Protein AF-A0A1G9CDC1-F1 (afdb_monomer_lite)

Structure (mmCIF, N/CA/C/O backbone):
data_AF-A0A1G9CDC1-F1
#
_entry.id   AF-A0A1G9CDC1-F1
#
loop_
_atom_site.group_PDB
_atom_site.id
_atom_site.type_symbol
_atom_site.label_atom_id
_atom_site.label_alt_id
_atom_site.label_comp_id
_atom_site.label_asym_id
_atom_site.label_entity_id
_atom_site.label_seq_id
_atom_site.pdbx_PDB_ins_code
_atom_site.Cartn_x
_atom_site.Cartn_y
_atom_site.Cartn_z
_atom_site.occupancy
_atom_site.B_iso_or_equiv
_atom_site.auth_seq_id
_atom_site.auth_comp_id
_atom_site.auth_asym_id
_atom_site.auth_atom_id
_atom_site.pdbx_PDB_model_num
ATOM 1 N N . MET A 1 1 ? 13.479 9.819 -19.696 1.00 45.34 1 MET A N 1
ATOM 2 C CA . MET A 1 1 ? 14.390 10.181 -18.586 1.00 45.34 1 MET A CA 1
ATOM 3 C C . MET A 1 1 ? 13.598 10.168 -17.277 1.00 45.34 1 MET A C 1
ATOM 5 O O . MET A 1 1 ? 12.832 11.090 -17.029 1.00 45.34 1 MET A O 1
ATOM 9 N N . ILE A 1 2 ? 13.660 9.079 -16.501 1.00 56.50 2 ILE A N 1
ATOM 10 C CA . ILE A 1 2 ? 12.974 8.990 -15.199 1.00 56.50 2 ILE A CA 1
ATOM 11 C C . ILE A 1 2 ? 13.947 9.499 -14.128 1.00 56.50 2 ILE A C 1
ATOM 13 O O . ILE A 1 2 ? 14.590 8.702 -13.453 1.00 56.50 2 ILE A O 1
ATOM 17 N N . GLU A 1 3 ? 14.119 10.818 -14.035 1.00 58.28 3 GLU A N 1
ATOM 18 C CA . GLU A 1 3 ? 15.135 11.425 -13.154 1.00 58.28 3 GLU A CA 1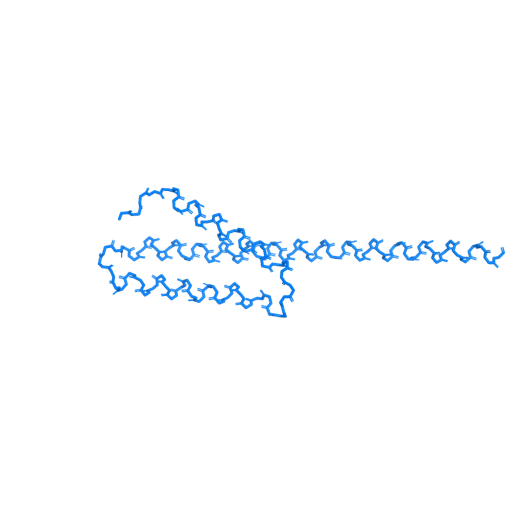
ATOM 19 C C . GLU A 1 3 ? 14.568 12.199 -11.963 1.00 58.28 3 GLU A C 1
ATOM 21 O O . GLU A 1 3 ? 15.285 12.433 -10.991 1.00 58.28 3 GLU A O 1
ATOM 26 N N . ASP A 1 4 ? 13.275 12.522 -11.953 1.00 73.38 4 ASP A N 1
ATOM 27 C CA . ASP A 1 4 ? 12.710 13.235 -10.814 1.00 73.38 4 ASP A CA 1
ATOM 28 C C . ASP A 1 4 ? 12.365 12.271 -9.681 1.00 73.38 4 ASP A C 1
ATOM 30 O O . ASP A 1 4 ? 11.339 11.590 -9.686 1.00 73.38 4 ASP A O 1
ATOM 34 N N . VAL A 1 5 ? 13.211 12.267 -8.650 1.00 74.69 5 VAL A N 1
ATOM 35 C CA . VAL A 1 5 ? 12.985 11.601 -7.353 1.00 74.69 5 VAL A CA 1
ATOM 36 C C . VAL A 1 5 ? 11.574 11.896 -6.817 1.00 74.69 5 VAL A C 1
ATOM 38 O O . VAL A 1 5 ? 10.919 11.030 -6.233 1.00 74.69 5 VAL A O 1
ATOM 41 N N . TRP A 1 6 ? 11.061 13.096 -7.096 1.00 80.56 6 TRP A N 1
ATOM 42 C CA . TRP A 1 6 ? 9.701 13.522 -6.778 1.00 80.56 6 TRP A CA 1
ATOM 43 C C . TRP A 1 6 ? 8.605 12.649 -7.395 1.00 80.56 6 TRP A C 1
ATOM 45 O O . TRP A 1 6 ? 7.596 12.408 -6.733 1.00 80.56 6 TRP A O 1
ATOM 55 N N . PHE A 1 7 ? 8.794 12.124 -8.608 1.00 79.50 7 PHE A N 1
ATOM 56 C CA . PHE A 1 7 ? 7.842 11.214 -9.249 1.00 79.50 7 PHE A CA 1
ATOM 57 C C . PHE A 1 7 ? 7.675 9.924 -8.435 1.00 79.50 7 PHE A C 1
ATOM 59 O O . PHE A 1 7 ? 6.553 9.523 -8.117 1.00 79.50 7 PHE A O 1
ATOM 66 N N . TYR A 1 8 ? 8.790 9.317 -8.022 1.00 75.50 8 TYR A N 1
ATOM 67 C CA . TYR A 1 8 ? 8.790 8.100 -7.209 1.00 75.50 8 TYR A CA 1
ATOM 68 C C . TYR A 1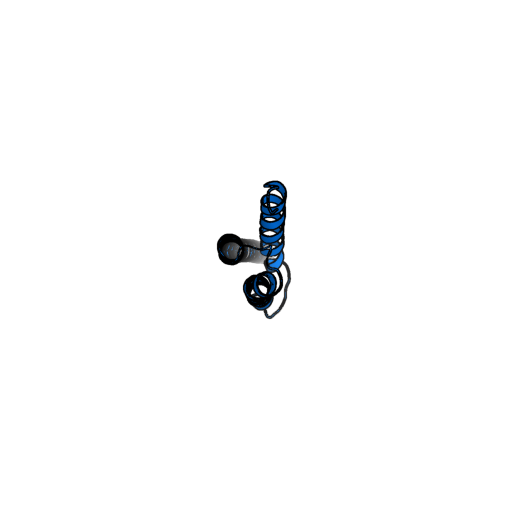 8 ? 8.239 8.343 -5.804 1.00 75.50 8 TYR A C 1
ATOM 70 O O . TYR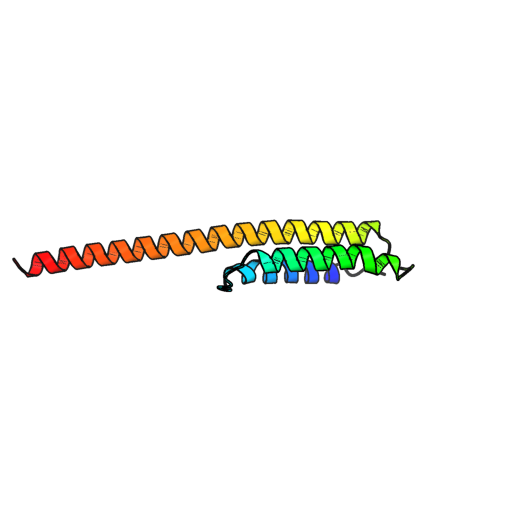 A 1 8 ? 7.471 7.528 -5.292 1.00 75.50 8 TYR A O 1
ATOM 78 N N . ILE A 1 9 ? 8.588 9.471 -5.179 1.00 82.25 9 ILE A N 1
ATOM 79 C CA . ILE A 1 9 ? 8.054 9.844 -3.865 1.00 82.25 9 ILE A CA 1
ATOM 80 C C . ILE A 1 9 ? 6.534 10.001 -3.942 1.00 82.25 9 ILE A C 1
ATOM 82 O O . ILE A 1 9 ? 5.816 9.394 -3.145 1.00 82.25 9 ILE A O 1
ATOM 86 N N . ASN A 1 10 ? 6.036 10.768 -4.915 1.00 83.25 10 ASN A N 1
ATOM 87 C CA . ASN A 1 10 ? 4.613 11.063 -5.031 1.00 83.25 10 ASN A CA 1
ATOM 88 C C . ASN A 1 10 ? 3.792 9.804 -5.354 1.00 83.25 10 ASN A C 1
ATOM 90 O O . ASN A 1 10 ? 2.741 9.579 -4.756 1.00 83.25 10 ASN A O 1
ATOM 94 N N . ASN A 1 11 ? 4.299 8.937 -6.234 1.00 79.31 11 ASN A N 1
ATOM 95 C CA . ASN A 1 11 ? 3.645 7.674 -6.581 1.00 79.31 11 ASN A CA 1
ATOM 96 C C . ASN A 1 11 ? 3.617 6.705 -5.383 1.00 79.31 11 ASN A C 1
ATOM 98 O O . ASN A 1 11 ? 2.569 6.157 -5.039 1.00 79.31 11 ASN A O 1
ATOM 102 N N . THR A 1 12 ? 4.727 6.591 -4.648 1.00 78.81 12 THR A N 1
ATOM 103 C CA . THR A 1 12 ? 4.786 5.776 -3.422 1.00 78.81 12 THR A CA 1
ATOM 104 C C . THR A 1 12 ? 3.809 6.284 -2.357 1.00 78.81 12 THR A C 1
ATOM 106 O O . THR A 1 12 ? 3.067 5.494 -1.771 1.00 78.81 12 THR A O 1
ATOM 109 N N . LEU A 1 13 ? 3.749 7.602 -2.135 1.00 84.31 13 LEU A N 1
ATOM 110 C CA . LEU A 1 13 ? 2.776 8.236 -1.237 1.00 84.31 13 LEU A CA 1
ATOM 111 C C . LEU A 1 13 ? 1.336 7.923 -1.651 1.00 84.31 13 LEU A C 1
ATOM 113 O O . LEU A 1 13 ? 0.526 7.533 -0.810 1.00 84.31 13 LEU A O 1
ATOM 117 N N . MET A 1 14 ? 1.024 8.036 -2.942 1.00 81.44 14 MET A N 1
ATOM 118 C CA . MET A 1 14 ? -0.304 7.738 -3.473 1.00 81.44 14 MET A CA 1
ATOM 119 C C . MET A 1 14 ? -0.705 6.279 -3.211 1.00 81.44 14 MET A C 1
ATOM 121 O O . MET A 1 14 ? -1.809 6.027 -2.724 1.00 81.44 14 MET A O 1
ATOM 125 N N . VAL A 1 15 ? 0.203 5.324 -3.449 1.00 79.19 15 VAL A N 1
ATOM 126 C CA . VAL A 1 15 ? -0.020 3.894 -3.175 1.00 79.19 15 VAL A CA 1
ATOM 127 C C . VAL A 1 15 ? -0.269 3.642 -1.688 1.00 79.19 15 VAL A C 1
ATOM 129 O O . VAL A 1 15 ? -1.175 2.878 -1.347 1.00 79.19 15 VAL A O 1
ATOM 132 N N . ILE A 1 16 ? 0.471 4.301 -0.791 1.00 77.81 16 ILE A N 1
ATOM 133 C CA . ILE A 1 16 ? 0.277 4.178 0.662 1.00 77.81 16 ILE A CA 1
ATOM 134 C C . ILE A 1 16 ? -1.106 4.699 1.070 1.00 77.81 16 ILE A C 1
ATOM 136 O O . ILE A 1 16 ? -1.838 4.001 1.775 1.00 77.81 16 ILE A O 1
ATOM 140 N N . ILE A 1 17 ? -1.484 5.898 0.614 1.00 82.38 17 ILE A N 1
ATOM 141 C CA . ILE A 1 17 ? -2.770 6.524 0.954 1.00 82.38 17 ILE A CA 1
ATOM 142 C C . ILE A 1 17 ? -3.931 5.659 0.453 1.00 82.38 17 ILE A C 1
ATOM 144 O O . ILE A 1 17 ? -4.843 5.349 1.222 1.00 82.38 17 ILE A O 1
ATOM 148 N N . LEU A 1 18 ? -3.879 5.211 -0.805 1.00 78.12 18 LEU A N 1
ATOM 149 C CA . LEU A 1 18 ? -4.890 4.323 -1.382 1.00 78.12 18 LEU A CA 1
ATOM 150 C C . LEU A 1 18 ? -4.983 3.008 -0.600 1.00 78.12 18 LEU A C 1
ATOM 152 O O . LEU A 1 18 ? -6.077 2.618 -0.191 1.00 78.12 18 LEU A O 1
ATOM 156 N N . SER A 1 19 ? -3.845 2.373 -0.305 1.00 71.38 19 SER A N 1
ATOM 157 C CA . SER A 1 19 ? -3.785 1.117 0.460 1.00 71.38 19 SER A CA 1
ATOM 158 C C . SER A 1 19 ? -4.356 1.262 1.874 1.00 71.38 19 SER A C 1
ATOM 160 O O . SER A 1 19 ? -5.010 0.352 2.387 1.00 71.38 19 SER A O 1
ATOM 162 N N . PHE A 1 20 ? -4.172 2.425 2.502 1.00 76.44 20 PHE A N 1
ATOM 163 C CA . PHE A 1 20 ? -4.724 2.725 3.821 1.00 76.44 20 PHE A CA 1
ATOM 164 C C . PHE A 1 20 ? -6.226 3.044 3.805 1.00 76.44 20 PHE A C 1
ATOM 166 O O . PHE A 1 20 ? -6.910 2.805 4.802 1.00 76.44 20 PHE A O 1
ATOM 173 N N . LEU A 1 21 ? -6.763 3.562 2.695 1.00 76.12 21 LEU A N 1
ATOM 174 C CA . LEU A 1 21 ? -8.193 3.861 2.546 1.00 76.12 21 LEU A CA 1
ATOM 175 C C . LEU A 1 21 ? -9.030 2.622 2.230 1.00 76.12 21 LEU A C 1
ATOM 177 O O . LEU A 1 21 ? -10.175 2.537 2.680 1.00 76.12 21 LEU A O 1
ATOM 181 N N . ILE A 1 22 ? -8.453 1.653 1.513 1.00 69.81 22 ILE A N 1
ATOM 182 C CA . ILE A 1 22 ? -9.061 0.357 1.189 1.00 69.81 22 ILE A CA 1
ATOM 183 C C . ILE A 1 22 ? -9.850 -0.200 2.411 1.00 69.81 22 ILE A C 1
ATOM 185 O O . ILE A 1 22 ? -11.052 -0.408 2.244 1.00 69.81 22 ILE A O 1
ATOM 189 N N . PRO A 1 23 ? -9.300 -0.359 3.641 1.00 64.69 23 PRO A N 1
ATOM 190 C CA . PRO A 1 23 ? -9.989 -0.872 4.854 1.00 64.69 23 PRO A CA 1
ATOM 191 C C . PRO A 1 23 ? -11.288 -0.230 5.277 1.00 64.69 23 PRO A C 1
ATOM 193 O O . PRO A 1 23 ? -12.083 -0.848 5.997 1.00 64.69 23 PRO A O 1
ATOM 196 N N . PHE A 1 24 ? -11.473 1.024 4.901 1.00 67.25 24 PHE A N 1
ATOM 197 C CA . PHE A 1 24 ? -12.630 1.796 5.302 1.00 67.25 24 PHE A CA 1
ATOM 198 C C . PHE A 1 24 ? -13.819 1.538 4.379 1.00 67.25 24 PHE A C 1
ATOM 200 O O . PHE A 1 24 ? -14.965 1.626 4.829 1.00 67.25 24 PHE A O 1
ATOM 207 N N . PHE A 1 25 ? -13.574 1.123 3.134 1.00 66.38 25 PHE A N 1
ATOM 208 C CA . PHE A 1 25 ? -14.629 0.724 2.216 1.00 66.38 25 PHE A CA 1
ATOM 209 C C . PHE A 1 25 ? -15.207 -0.631 2.639 1.00 66.38 25 PHE A C 1
ATOM 211 O O . PHE A 1 25 ? -14.542 -1.664 2.603 1.00 66.38 25 PHE A O 1
ATOM 218 N N . LYS A 1 26 ? -16.486 -0.642 3.042 1.00 58.47 26 LYS A N 1
ATOM 219 C CA . LYS A 1 26 ? -17.247 -1.857 3.391 1.00 58.47 26 LYS A CA 1
ATOM 220 C C . LYS A 1 26 ? -17.622 -2.675 2.144 1.00 58.47 26 LYS A C 1
ATOM 222 O O . LYS A 1 26 ? -18.784 -3.005 1.937 1.00 58.47 26 LYS A O 1
ATOM 227 N N . ILE A 1 27 ? -16.649 -2.988 1.295 1.00 59.97 27 ILE A N 1
ATOM 228 C CA . ILE A 1 27 ? -16.847 -3.838 0.121 1.00 59.97 27 ILE A CA 1
ATOM 229 C C . ILE A 1 27 ? -16.747 -5.297 0.578 1.00 59.97 27 ILE A C 1
ATOM 231 O O . ILE A 1 27 ? -15.796 -5.682 1.257 1.00 59.97 27 ILE A O 1
ATOM 235 N N . LYS A 1 28 ? -17.737 -6.121 0.206 1.00 60.22 28 LYS A N 1
ATOM 236 C CA . LYS A 1 28 ? -17.814 -7.559 0.541 1.00 60.22 28 LYS A CA 1
ATOM 237 C C . LYS A 1 28 ? -16.537 -8.326 0.155 1.00 60.22 28 LYS A C 1
ATOM 239 O O . LYS A 1 28 ? -16.154 -9.262 0.848 1.00 60.22 28 LYS A O 1
ATOM 244 N N . TYR A 1 29 ? -15.850 -7.874 -0.895 1.00 63.56 29 TYR A N 1
ATOM 245 C CA . TYR A 1 29 ? -14.584 -8.411 -1.396 1.00 63.56 29 TYR A CA 1
ATOM 246 C C . TYR A 1 29 ? -13.439 -7.428 -1.190 1.00 63.56 29 TYR A C 1
ATOM 248 O O . TYR A 1 29 ? -12.829 -6.926 -2.129 1.00 63.56 29 TYR A O 1
ATOM 256 N N . TRP A 1 30 ? -13.157 -7.134 0.071 1.00 62.16 30 TRP A N 1
ATOM 257 C CA . TRP A 1 30 ? -12.176 -6.126 0.434 1.00 62.16 30 TRP A CA 1
ATOM 258 C C . TRP A 1 30 ? -10.732 -6.438 -0.038 1.00 62.16 30 TRP A C 1
ATOM 260 O O . TRP A 1 30 ? -9.921 -5.540 -0.242 1.00 62.16 30 TRP A O 1
ATOM 270 N N . TRP A 1 31 ? -10.441 -7.713 -0.305 1.00 61.41 31 TRP A N 1
ATOM 271 C CA . TRP A 1 31 ? -9.190 -8.176 -0.917 1.00 61.41 31 TRP A CA 1
ATOM 272 C C . TRP A 1 31 ? -9.124 -8.003 -2.442 1.00 61.41 31 TRP A C 1
ATOM 274 O O . TRP A 1 31 ? -8.035 -7.995 -2.998 1.00 61.41 31 TRP A O 1
ATOM 284 N N . LEU A 1 32 ? -10.257 -7.837 -3.130 1.00 65.12 32 LEU A N 1
ATOM 285 C CA . LEU A 1 32 ? -10.296 -7.844 -4.596 1.00 65.12 32 LEU A CA 1
ATOM 286 C C . LEU A 1 32 ? -9.651 -6.595 -5.207 1.00 65.12 32 LEU A C 1
ATOM 288 O O . LEU A 1 32 ? -8.995 -6.698 -6.233 1.00 65.12 32 LEU A O 1
ATOM 292 N N . MET A 1 33 ? -9.804 -5.433 -4.568 1.00 61.66 33 MET A N 1
ATOM 293 C CA . MET A 1 33 ? -9.229 -4.161 -5.031 1.00 61.66 33 MET A CA 1
ATOM 294 C C . MET A 1 33 ? -7.691 -4.169 -5.072 1.00 61.66 33 MET A C 1
ATOM 296 O O . MET A 1 33 ? -7.140 -3.907 -6.141 1.00 61.66 33 MET A O 1
ATOM 300 N N . PRO A 1 34 ? -6.975 -4.495 -3.975 1.00 65.19 34 PRO A N 1
ATOM 301 C CA . PRO A 1 34 ? -5.519 -4.565 -4.020 1.00 65.19 34 PRO A CA 1
ATOM 302 C C . PRO A 1 34 ? -5.038 -5.663 -4.973 1.00 65.19 34 PRO A C 1
ATOM 304 O O . PRO A 1 34 ? -4.120 -5.416 -5.741 1.00 65.19 34 PRO A O 1
ATOM 307 N N . THR A 1 35 ? -5.695 -6.829 -5.026 1.00 70.31 35 THR A N 1
ATOM 308 C CA . THR A 1 35 ? -5.332 -7.892 -5.980 1.00 70.31 35 THR A CA 1
ATOM 309 C C . THR A 1 35 ? -5.553 -7.482 -7.441 1.00 70.31 35 THR A C 1
ATOM 311 O O . THR A 1 35 ? -4.707 -7.761 -8.284 1.00 70.31 35 THR A O 1
ATOM 314 N N . ALA A 1 36 ? -6.644 -6.786 -7.764 1.00 69.75 36 ALA A N 1
ATOM 315 C CA . ALA A 1 36 ? -6.896 -6.293 -9.117 1.00 69.75 36 ALA A CA 1
ATOM 316 C C . ALA A 1 36 ? -5.888 -5.205 -9.515 1.00 69.75 36 ALA A C 1
ATOM 318 O O . ALA A 1 36 ? -5.323 -5.267 -10.604 1.00 69.75 36 ALA A O 1
ATOM 319 N N . SER A 1 37 ? -5.598 -4.258 -8.615 1.00 64.81 37 SER A N 1
ATOM 320 C CA . SER A 1 37 ? -4.568 -3.233 -8.832 1.00 64.81 37 SER A CA 1
ATOM 321 C C . SER A 1 37 ? -3.189 -3.854 -9.068 1.00 64.81 37 SER A C 1
ATOM 323 O O . SER A 1 37 ? -2.421 -3.357 -9.883 1.00 64.81 37 SER A O 1
ATOM 325 N N . LEU A 1 38 ? -2.897 -4.958 -8.384 1.00 67.88 38 LEU A N 1
ATOM 326 C CA . LEU A 1 38 ? -1.653 -5.718 -8.476 1.00 67.88 38 LEU A CA 1
ATOM 327 C C . LEU A 1 38 ? -1.520 -6.429 -9.832 1.00 67.88 38 LEU A C 1
ATOM 329 O O . LEU A 1 38 ? -0.475 -6.338 -10.471 1.00 67.88 38 LEU A O 1
ATOM 333 N N . VAL A 1 39 ? -2.594 -7.055 -10.320 1.00 75.69 39 VAL A N 1
ATOM 334 C CA . VAL A 1 39 ? -2.628 -7.656 -11.665 1.00 75.69 39 VAL A CA 1
ATOM 335 C C . VAL A 1 39 ? -2.490 -6.583 -12.748 1.00 75.69 39 VAL A C 1
ATOM 337 O O . VAL A 1 39 ? -1.713 -6.756 -13.681 1.00 75.69 39 VAL A O 1
ATOM 340 N N . ILE A 1 40 ? -3.190 -5.454 -12.608 1.00 75.06 40 ILE A N 1
ATOM 341 C CA . ILE A 1 40 ? -3.153 -4.361 -13.590 1.00 75.06 40 ILE A CA 1
ATOM 342 C C . ILE A 1 40 ? -1.770 -3.695 -13.626 1.00 75.06 40 ILE A C 1
ATOM 344 O O . ILE A 1 40 ? -1.239 -3.489 -14.713 1.00 75.06 40 ILE A O 1
ATOM 348 N N . MET A 1 41 ? -1.157 -3.396 -12.474 1.00 68.69 41 MET A N 1
ATOM 349 C CA . MET A 1 41 ? 0.197 -2.824 -12.419 1.00 68.69 41 MET A CA 1
ATOM 350 C C . MET A 1 41 ? 1.264 -3.803 -12.910 1.00 68.69 41 MET A C 1
ATOM 352 O O . MET A 1 41 ? 2.172 -3.382 -13.620 1.00 68.69 41 MET A O 1
ATOM 356 N N . GLY A 1 42 ? 1.155 -5.093 -12.576 1.00 66.88 42 GLY A N 1
ATOM 357 C CA . GLY A 1 42 ? 2.075 -6.119 -13.073 1.00 66.88 42 GLY A CA 1
ATOM 358 C C . GLY A 1 42 ? 2.001 -6.269 -14.593 1.00 66.88 42 GLY A C 1
ATOM 359 O O . GLY A 1 42 ? 3.031 -6.283 -15.263 1.00 66.88 42 GLY A O 1
ATOM 360 N N . LEU A 1 43 ? 0.785 -6.289 -15.150 1.00 72.50 43 LEU A N 1
ATOM 361 C CA . LEU A 1 43 ? 0.577 -6.285 -16.597 1.00 72.50 43 LEU A CA 1
ATOM 362 C C . LEU A 1 43 ? 1.107 -4.999 -17.229 1.00 72.50 43 LEU A C 1
ATOM 364 O O . LEU A 1 43 ? 1.837 -5.074 -18.207 1.00 72.50 43 LEU A O 1
ATOM 368 N N . ALA A 1 44 ? 0.814 -3.827 -16.665 1.00 67.00 44 ALA A N 1
ATOM 369 C CA . ALA A 1 44 ? 1.304 -2.557 -17.193 1.00 67.00 44 ALA A CA 1
ATOM 370 C C . ALA A 1 44 ? 2.840 -2.468 -17.167 1.00 67.00 44 ALA A C 1
ATOM 372 O O . ALA A 1 44 ? 3.431 -2.041 -18.152 1.00 67.00 44 ALA A O 1
ATOM 373 N N . GLY A 1 45 ? 3.489 -2.920 -16.090 1.00 63.91 45 GLY A N 1
ATOM 374 C CA . GLY A 1 45 ? 4.949 -2.944 -15.962 1.00 63.91 45 GLY A CA 1
ATOM 375 C C . GLY A 1 45 ? 5.637 -3.934 -16.904 1.00 63.91 45 GLY A C 1
ATOM 376 O O . GLY A 1 45 ? 6.781 -3.709 -17.276 1.00 63.91 45 GLY A O 1
ATOM 377 N N . PHE A 1 46 ? 4.941 -4.993 -17.326 1.00 66.06 46 PHE A N 1
ATOM 378 C CA . PHE A 1 46 ? 5.436 -5.938 -18.329 1.00 66.06 46 PHE A CA 1
ATOM 379 C C . PHE A 1 46 ? 5.162 -5.465 -19.767 1.00 66.06 46 PHE A C 1
ATOM 381 O O . PHE A 1 46 ? 6.001 -5.615 -20.648 1.00 66.06 46 PHE A O 1
ATOM 388 N N . ILE A 1 47 ? 3.988 -4.873 -20.001 1.00 66.31 47 ILE A N 1
ATOM 389 C CA . ILE A 1 47 ? 3.500 -4.463 -21.322 1.00 66.31 47 ILE A CA 1
ATOM 390 C C . ILE A 1 47 ? 4.145 -3.143 -21.761 1.00 66.31 47 ILE A C 1
ATOM 392 O O . ILE A 1 47 ? 4.677 -3.079 -22.860 1.00 66.31 47 ILE A O 1
ATOM 396 N N . LEU A 1 48 ? 4.140 -2.094 -20.930 1.00 65.50 48 LEU A N 1
ATOM 397 C CA . LEU A 1 48 ? 4.619 -0.750 -21.303 1.00 65.50 48 LEU A CA 1
ATOM 398 C C . LEU A 1 48 ? 6.055 -0.695 -21.859 1.00 65.50 48 LEU A C 1
ATOM 400 O O . LEU A 1 48 ? 6.239 -0.043 -22.892 1.00 65.50 48 LEU A O 1
ATOM 404 N N . PRO A 1 49 ? 7.061 -1.346 -21.241 1.00 61.09 49 PRO A N 1
ATOM 405 C CA . PRO A 1 49 ? 8.419 -1.367 -21.789 1.00 61.09 49 PRO A CA 1
ATOM 406 C C . PRO A 1 49 ? 8.546 -2.209 -23.069 1.00 61.09 49 PRO A C 1
ATOM 408 O O . PRO A 1 49 ? 9.450 -1.968 -23.853 1.00 61.09 49 PRO A O 1
ATOM 411 N N . ASN A 1 50 ? 7.628 -3.144 -23.344 1.00 62.59 50 ASN A N 1
ATOM 412 C CA . ASN A 1 50 ? 7.632 -3.916 -24.594 1.00 62.59 50 ASN A CA 1
ATOM 413 C C . ASN A 1 50 ? 7.137 -3.100 -25.810 1.00 62.59 50 ASN A C 1
ATOM 415 O O . ASN A 1 50 ? 7.248 -3.559 -26.943 1.00 62.59 50 ASN A O 1
ATOM 419 N N . PHE A 1 51 ? 6.566 -1.910 -25.582 1.00 65.56 51 PHE A N 1
ATOM 420 C CA . PHE A 1 51 ? 6.062 -1.006 -26.625 1.00 65.56 51 PHE A CA 1
ATOM 421 C C . PHE A 1 51 ? 6.838 0.320 -26.722 1.00 65.56 51 PHE A C 1
ATOM 423 O O . PHE A 1 51 ? 6.500 1.140 -27.571 1.00 65.56 51 PHE A O 1
ATOM 430 N N . ASN A 1 52 ? 7.848 0.554 -25.872 1.00 57.16 52 ASN A N 1
ATOM 431 C CA . ASN A 1 52 ? 8.639 1.788 -25.871 1.00 57.16 52 ASN A CA 1
ATOM 432 C C . ASN A 1 52 ? 10.127 1.486 -25.646 1.00 57.16 52 ASN A C 1
ATOM 434 O O . ASN A 1 52 ? 10.522 1.149 -24.530 1.00 57.16 52 ASN A O 1
ATOM 438 N N . ASP A 1 53 ? 10.950 1.698 -26.675 1.00 57.34 53 ASP A N 1
ATOM 439 C CA . ASP A 1 53 ? 12.399 1.427 -26.651 1.00 57.34 53 ASP A CA 1
ATOM 440 C C . ASP A 1 53 ? 13.186 2.319 -25.664 1.00 57.34 53 ASP A C 1
ATOM 442 O O . ASP A 1 53 ? 14.322 2.013 -25.307 1.00 57.34 53 ASP A O 1
ATOM 446 N N . GLU A 1 54 ? 12.587 3.413 -25.180 1.00 62.09 54 GLU A N 1
ATOM 447 C CA . GLU A 1 54 ? 13.199 4.336 -24.210 1.00 62.09 54 GLU A CA 1
ATOM 448 C C . GLU A 1 54 ? 13.045 3.902 -22.738 1.00 62.09 54 GLU A C 1
ATOM 450 O O . GLU A 1 54 ? 13.614 4.540 -21.845 1.00 62.09 54 GLU A O 1
ATOM 455 N N . LEU A 1 55 ? 12.268 2.849 -22.446 1.00 60.56 55 LEU A N 1
ATOM 456 C CA . LEU A 1 55 ? 12.056 2.372 -21.078 1.00 60.56 55 LEU A CA 1
ATOM 457 C C . LEU A 1 55 ? 12.898 1.132 -20.772 1.00 60.56 55 LEU A C 1
ATOM 459 O O . LEU A 1 55 ? 12.554 0.011 -21.140 1.00 60.56 55 LEU A O 1
ATOM 463 N N . SER A 1 56 ? 13.956 1.319 -19.981 1.00 62.16 56 SER A N 1
ATOM 464 C CA . SER A 1 56 ? 14.700 0.208 -19.387 1.00 62.16 56 SER A CA 1
ATOM 465 C C . SER A 1 56 ? 13.783 -0.628 -18.484 1.00 62.16 56 SER A C 1
ATOM 467 O O . SER A 1 56 ? 13.295 -0.154 -17.456 1.00 62.16 56 SER A O 1
ATOM 469 N N . PHE A 1 57 ? 13.570 -1.889 -18.869 1.00 61.03 57 PHE A N 1
ATOM 470 C CA . PHE A 1 57 ? 12.680 -2.846 -18.197 1.00 61.03 57 PHE A CA 1
ATOM 471 C C . PHE A 1 57 ? 13.058 -3.094 -16.727 1.00 61.03 57 PHE A C 1
ATOM 473 O O . PHE A 1 57 ? 12.203 -3.176 -15.847 1.00 61.03 57 PHE A O 1
ATOM 480 N N . GLU A 1 58 ? 14.356 -3.181 -16.450 1.00 64.44 58 GLU A N 1
ATOM 481 C CA . GLU A 1 58 ? 14.905 -3.656 -15.179 1.00 64.44 58 GLU A CA 1
ATOM 482 C C . GLU A 1 58 ? 14.568 -2.759 -13.961 1.00 64.44 58 GLU A C 1
ATOM 484 O O . GLU A 1 58 ? 14.003 -3.273 -12.989 1.00 64.44 58 GLU A O 1
ATOM 489 N N . PRO A 1 59 ? 14.791 -1.426 -13.984 1.00 67.50 59 PRO A N 1
ATOM 490 C CA . PRO A 1 59 ? 14.412 -0.558 -12.864 1.00 67.50 59 PRO A CA 1
ATOM 491 C C . PRO A 1 59 ? 12.893 -0.372 -12.728 1.00 67.50 59 PRO A C 1
ATOM 493 O O . PRO A 1 59 ? 12.383 -0.225 -11.614 1.00 67.50 59 PRO A O 1
ATOM 496 N N . LEU A 1 60 ? 12.151 -0.401 -13.840 1.00 69.94 60 LEU A N 1
ATOM 497 C CA . LEU A 1 60 ? 10.711 -0.142 -13.844 1.00 69.94 60 LEU A CA 1
AT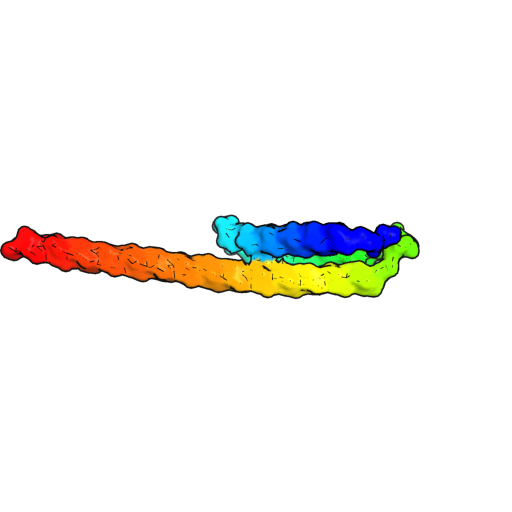OM 498 C C . LEU A 1 60 ? 9.927 -1.291 -13.198 1.00 69.94 60 LEU A C 1
ATOM 500 O O . LEU A 1 60 ? 9.039 -1.070 -12.371 1.00 69.94 60 LEU A O 1
ATOM 504 N N . VAL A 1 61 ? 10.296 -2.527 -13.539 1.00 70.06 61 VAL A N 1
ATOM 505 C CA . VAL A 1 61 ? 9.693 -3.734 -12.969 1.00 70.06 61 VAL A CA 1
ATOM 506 C C . VAL A 1 61 ? 10.064 -3.877 -11.497 1.00 70.06 61 VAL A C 1
ATOM 508 O O . VAL A 1 61 ? 9.188 -4.163 -10.681 1.00 70.06 61 VAL A O 1
ATOM 511 N N . GLY A 1 62 ? 11.319 -3.597 -11.123 1.00 69.69 62 GLY A N 1
ATOM 512 C CA . GLY A 1 62 ? 11.741 -3.583 -9.720 1.00 69.69 62 GLY A CA 1
ATOM 513 C C . GLY A 1 62 ? 10.913 -2.614 -8.867 1.00 69.69 62 GLY A C 1
ATOM 514 O O . GLY A 1 62 ? 10.450 -2.979 -7.784 1.00 69.69 62 GLY A O 1
ATOM 515 N N . TYR A 1 63 ? 10.642 -1.411 -9.384 1.00 71.94 63 TYR A N 1
ATOM 516 C CA . TYR A 1 63 ? 9.798 -0.428 -8.703 1.00 71.94 63 TYR A CA 1
ATOM 517 C C . TYR A 1 63 ? 8.329 -0.872 -8.599 1.00 71.94 63 TYR A C 1
ATOM 519 O O . TYR A 1 63 ? 7.715 -0.727 -7.540 1.00 71.94 63 TYR A O 1
ATOM 527 N N . ALA A 1 64 ? 7.767 -1.477 -9.649 1.00 75.38 64 ALA A N 1
ATOM 528 C CA . ALA A 1 64 ? 6.402 -2.006 -9.617 1.00 75.38 64 ALA A CA 1
ATOM 529 C C . ALA A 1 64 ? 6.241 -3.144 -8.592 1.00 75.38 64 ALA A C 1
ATOM 531 O O . ALA A 1 64 ? 5.288 -3.150 -7.809 1.00 75.38 64 ALA A O 1
ATOM 532 N N . VAL A 1 65 ? 7.201 -4.075 -8.543 1.00 74.12 65 VAL A N 1
ATOM 533 C CA . VAL A 1 65 ? 7.230 -5.165 -7.554 1.00 74.12 65 VAL A CA 1
ATOM 534 C C . VAL A 1 65 ? 7.376 -4.609 -6.136 1.00 74.12 65 VAL A C 1
ATOM 536 O O . VAL A 1 65 ? 6.679 -5.054 -5.222 1.00 74.12 65 VAL A O 1
ATOM 539 N N . PHE A 1 66 ? 8.218 -3.591 -5.941 1.00 74.69 66 PHE A N 1
ATOM 540 C CA . PHE A 1 66 ? 8.349 -2.903 -4.657 1.00 74.69 66 PHE A CA 1
ATOM 541 C C . PHE A 1 66 ? 7.026 -2.267 -4.202 1.00 74.69 66 PHE A C 1
ATOM 543 O O . PHE A 1 66 ? 6.588 -2.509 -3.075 1.00 74.69 66 PHE A O 1
ATOM 550 N N . LEU A 1 67 ? 6.348 -1.514 -5.077 1.00 75.75 67 LEU A N 1
ATOM 551 C CA . LEU A 1 67 ? 5.046 -0.909 -4.772 1.00 75.75 67 LEU A CA 1
ATOM 552 C C . LEU A 1 67 ? 3.978 -1.960 -4.449 1.00 75.75 67 LEU A C 1
ATOM 554 O O . LEU A 1 67 ? 3.162 -1.756 -3.548 1.00 75.75 67 LEU A O 1
ATOM 558 N N . MET A 1 68 ? 4.010 -3.100 -5.137 1.00 74.94 68 MET A N 1
ATOM 559 C CA . MET A 1 68 ? 3.132 -4.237 -4.871 1.00 74.94 68 MET A CA 1
ATOM 560 C C . MET A 1 68 ? 3.334 -4.788 -3.454 1.00 74.94 68 MET A C 1
ATOM 562 O O . MET A 1 68 ? 2.364 -4.925 -2.702 1.00 74.94 68 MET A O 1
ATOM 566 N N . VAL A 1 69 ? 4.578 -5.082 -3.065 1.00 74.75 69 VAL A N 1
ATOM 567 C CA . VAL A 1 69 ? 4.883 -5.599 -1.722 1.00 74.75 69 VAL A CA 1
ATOM 568 C C . VAL A 1 69 ? 4.504 -4.568 -0.659 1.00 74.75 69 VAL A C 1
ATOM 570 O O . VAL A 1 69 ? 3.851 -4.908 0.330 1.00 74.75 69 VAL A O 1
ATOM 573 N N . LEU A 1 70 ? 4.835 -3.295 -0.889 1.00 73.94 70 LEU A N 1
ATOM 574 C CA . LEU A 1 70 ? 4.511 -2.201 0.020 1.00 73.94 70 LEU A CA 1
ATOM 575 C C . LEU A 1 70 ? 2.996 -2.056 0.225 1.00 73.94 70 LEU A C 1
ATOM 577 O O . LEU A 1 70 ? 2.535 -1.954 1.362 1.00 73.94 70 LEU A O 1
ATOM 581 N N . SER A 1 71 ? 2.209 -2.106 -0.854 1.00 74.38 71 SER A N 1
ATOM 582 C CA . SER A 1 71 ? 0.746 -2.018 -0.792 1.00 74.38 71 SER A CA 1
ATOM 583 C C . SER A 1 71 ? 0.135 -3.154 0.032 1.00 74.38 71 SER A C 1
ATOM 585 O O . SER A 1 71 ? -0.728 -2.903 0.880 1.00 74.38 71 SER A O 1
ATOM 587 N N . ILE A 1 72 ? 0.612 -4.392 -0.147 1.00 74.25 72 ILE A N 1
ATOM 588 C CA . ILE A 1 72 ? 0.142 -5.549 0.629 1.00 74.25 72 ILE A CA 1
ATOM 589 C C . ILE A 1 72 ? 0.435 -5.348 2.117 1.00 74.25 72 ILE A C 1
ATOM 591 O O . ILE A 1 72 ? -0.465 -5.501 2.944 1.00 74.25 72 ILE A O 1
ATOM 595 N N . VAL A 1 73 ? 1.669 -4.971 2.463 1.00 75.19 73 VAL A N 1
ATOM 596 C CA . VAL A 1 73 ? 2.085 -4.776 3.858 1.00 75.19 73 VAL A CA 1
ATOM 597 C C . VAL A 1 73 ? 1.264 -3.668 4.520 1.00 75.19 73 VAL A C 1
ATOM 599 O O . VAL A 1 73 ? 0.691 -3.885 5.589 1.00 75.19 73 VAL A O 1
ATOM 602 N N . VAL A 1 74 ? 1.132 -2.507 3.873 1.00 76.12 74 VAL A N 1
ATOM 603 C CA . VAL A 1 74 ? 0.348 -1.374 4.396 1.00 76.12 74 VAL A CA 1
ATOM 604 C C . VAL A 1 74 ? -1.119 -1.757 4.562 1.00 76.12 74 VAL A C 1
ATOM 606 O O . VAL A 1 74 ? -1.717 -1.468 5.601 1.00 76.12 74 VAL A O 1
ATOM 609 N N . THR A 1 75 ? -1.692 -2.460 3.584 1.00 77.50 75 THR A N 1
ATOM 610 C CA . THR A 1 75 ? -3.074 -2.935 3.664 1.00 77.50 75 THR A CA 1
ATOM 611 C C . THR A 1 75 ? -3.244 -3.881 4.850 1.00 77.50 75 THR A C 1
ATOM 613 O O . THR A 1 75 ? -4.137 -3.661 5.663 1.00 77.50 75 THR A O 1
ATOM 616 N N . LEU A 1 76 ? -2.378 -4.888 5.020 1.00 73.69 76 LEU A N 1
ATOM 617 C CA . LEU A 1 76 ? -2.441 -5.832 6.145 1.00 73.69 76 LEU A CA 1
ATOM 618 C C . LEU A 1 76 ? -2.347 -5.125 7.504 1.00 73.69 76 LEU A C 1
ATOM 620 O O . LEU A 1 76 ? -3.157 -5.400 8.395 1.00 73.69 76 LEU A O 1
ATOM 624 N N . LEU A 1 77 ? -1.425 -4.172 7.652 1.00 75.88 77 LEU A N 1
ATOM 625 C CA . LEU A 1 77 ? -1.298 -3.369 8.870 1.00 75.88 77 LEU A CA 1
ATOM 626 C C . LEU A 1 77 ? -2.572 -2.557 9.142 1.00 75.88 77 LEU A C 1
ATOM 628 O O . LEU A 1 77 ? -3.094 -2.564 10.262 1.00 75.88 77 LEU A O 1
ATOM 632 N N . ALA A 1 78 ? -3.132 -1.920 8.113 1.00 78.94 78 ALA A N 1
ATOM 633 C CA . ALA A 1 78 ? -4.361 -1.146 8.227 1.00 78.94 78 ALA A CA 1
ATOM 634 C C . ALA A 1 78 ? -5.585 -2.033 8.546 1.00 78.94 78 ALA A C 1
ATOM 636 O O . ALA A 1 78 ? -6.410 -1.659 9.385 1.00 78.94 78 ALA A O 1
ATOM 637 N N . VAL A 1 79 ? -5.676 -3.245 7.971 1.00 77.88 79 VAL A N 1
ATOM 638 C CA . VAL A 1 79 ? -6.676 -4.274 8.329 1.00 77.88 79 VAL A CA 1
ATOM 639 C C . VAL A 1 79 ? -6.593 -4.583 9.820 1.00 77.88 79 VAL A C 1
ATOM 641 O O . VAL A 1 79 ? -7.611 -4.571 10.519 1.00 77.88 79 VAL A O 1
ATOM 644 N N . MET A 1 80 ? -5.392 -4.912 10.302 1.00 75.12 80 MET A N 1
ATOM 645 C CA . MET A 1 80 ? -5.165 -5.328 11.682 1.00 75.12 80 MET A CA 1
ATOM 646 C C . MET A 1 80 ? -5.547 -4.210 12.649 1.00 75.12 80 MET A C 1
ATOM 648 O O . MET A 1 80 ? -6.292 -4.453 13.602 1.00 75.12 80 MET A O 1
ATOM 652 N N . TYR A 1 81 ? -5.129 -2.978 12.353 1.00 77.62 81 TYR A N 1
ATOM 653 C CA . TYR A 1 81 ? -5.482 -1.801 13.137 1.00 77.62 81 TYR A CA 1
ATOM 654 C C . TYR A 1 81 ? -6.999 -1.555 13.161 1.00 77.62 81 TYR A C 1
ATOM 656 O O . TYR A 1 81 ? -7.600 -1.426 14.233 1.00 77.62 81 TYR A O 1
ATOM 664 N N . ALA A 1 82 ? -7.660 -1.576 11.999 1.00 75.75 82 ALA A N 1
ATOM 665 C CA . ALA A 1 82 ? -9.105 -1.378 11.898 1.00 75.75 82 ALA A CA 1
ATOM 666 C C . ALA A 1 82 ? -9.898 -2.471 12.639 1.00 75.75 82 ALA A C 1
ATOM 668 O O . ALA A 1 82 ? -10.908 -2.179 13.290 1.00 75.75 82 ALA A O 1
ATOM 669 N N . ARG A 1 83 ? -9.442 -3.731 12.584 1.00 77.38 83 ARG A N 1
ATOM 670 C CA . ARG A 1 83 ? -10.041 -4.850 13.328 1.00 77.38 83 ARG A CA 1
ATOM 671 C C . ARG A 1 83 ? -9.856 -4.690 14.835 1.00 77.38 83 ARG A C 1
ATOM 673 O O . ARG A 1 83 ? -10.832 -4.872 15.562 1.00 77.38 83 ARG A O 1
ATOM 680 N N . LYS A 1 84 ? -8.660 -4.312 15.303 1.00 79.56 84 LYS A N 1
ATOM 681 C CA . LYS A 1 84 ? -8.386 -4.049 16.727 1.00 79.56 84 LYS A CA 1
ATOM 682 C C . LYS A 1 84 ? -9.304 -2.950 17.264 1.00 79.56 84 LYS A C 1
ATOM 684 O O . LYS A 1 84 ? -10.035 -3.182 18.222 1.00 79.56 84 LYS A O 1
ATOM 689 N N . ARG A 1 85 ? -9.396 -1.819 16.558 1.00 76.88 85 ARG A N 1
ATOM 690 C CA . ARG A 1 85 ? -10.266 -0.695 16.938 1.00 76.88 85 ARG A CA 1
ATOM 691 C C . ARG A 1 85 ? -11.749 -1.079 16.978 1.00 76.88 85 ARG A C 1
ATOM 693 O O . ARG A 1 85 ? -12.490 -0.612 17.839 1.00 76.88 85 ARG A O 1
ATOM 700 N N . LYS A 1 86 ? -12.213 -1.936 16.058 1.00 75.56 86 LYS A N 1
ATOM 701 C CA . LYS A 1 86 ? -13.587 -2.474 16.094 1.00 75.56 86 LYS A CA 1
ATOM 702 C C . LYS A 1 86 ? -13.820 -3.382 17.306 1.00 75.56 86 LYS A C 1
ATOM 704 O O . LYS A 1 86 ? -14.888 -3.289 17.901 1.00 75.56 86 LYS A O 1
ATOM 709 N N . LYS A 1 87 ? -12.854 -4.234 17.674 1.00 76.94 87 LYS A N 1
ATOM 710 C CA . LYS A 1 87 ? -12.944 -5.093 18.870 1.00 76.94 87 LYS A CA 1
ATOM 711 C C . LYS A 1 87 ? -13.007 -4.264 20.152 1.00 76.94 87 LYS A C 1
ATOM 713 O O . LYS A 1 87 ? -13.893 -4.491 20.963 1.00 76.94 87 LYS A O 1
ATOM 718 N N . GLU A 1 88 ? -12.149 -3.255 20.282 1.00 78.62 88 GLU A N 1
ATOM 719 C CA . GLU A 1 88 ? -12.133 -2.349 21.439 1.00 78.62 88 GLU A CA 1
ATOM 720 C C . GLU A 1 88 ? -13.447 -1.573 21.588 1.00 78.62 88 GLU A C 1
ATOM 722 O O . GLU A 1 88 ? -13.974 -1.450 22.690 1.00 78.62 88 GLU A O 1
ATOM 727 N N . LYS A 1 89 ? -14.028 -1.092 20.480 1.00 74.94 89 LYS A N 1
ATOM 728 C CA . LYS A 1 89 ? -15.342 -0.429 20.511 1.00 74.94 89 LYS A CA 1
ATOM 729 C C . LYS A 1 89 ? -16.464 -1.362 20.967 1.00 74.94 89 LYS A C 1
ATOM 731 O O . LYS A 1 89 ? -17.337 -0.915 21.697 1.00 74.94 89 LYS A O 1
ATOM 736 N N . LYS A 1 90 ? -16.446 -2.631 20.545 1.00 76.19 90 LYS A N 1
ATOM 737 C CA . LYS A 1 90 ? -17.434 -3.631 20.982 1.00 76.19 90 LYS A CA 1
ATOM 738 C C . LYS A 1 90 ? -17.268 -3.994 22.456 1.00 76.19 90 LYS A C 1
ATOM 740 O O . LYS A 1 90 ? -18.268 -4.082 23.148 1.00 76.19 90 LYS A O 1
ATOM 745 N N . ALA A 1 91 ? -16.031 -4.150 22.929 1.00 76.19 91 ALA A N 1
ATOM 746 C CA . ALA A 1 91 ? -15.749 -4.422 24.337 1.00 76.19 91 ALA A CA 1
ATOM 747 C C . ALA A 1 91 ? -16.251 -3.285 25.243 1.00 76.19 91 ALA A C 1
ATOM 749 O O . ALA A 1 91 ? -16.964 -3.541 26.202 1.00 76.19 91 ALA A O 1
ATOM 750 N N . ARG A 1 92 ? -15.980 -2.026 24.870 1.00 76.25 92 ARG A N 1
ATOM 751 C CA . ARG A 1 92 ? -16.474 -0.848 25.604 1.00 76.25 92 ARG A CA 1
ATOM 752 C C . ARG A 1 92 ? -17.992 -0.665 25.538 1.00 76.25 92 ARG A C 1
ATOM 754 O O . ARG A 1 92 ? -18.553 -0.034 26.423 1.00 76.25 92 ARG A O 1
ATOM 761 N N . ALA A 1 93 ? -18.642 -1.116 24.465 1.00 75.75 93 ALA A N 1
ATOM 762 C CA . ALA A 1 93 ? -20.102 -1.087 24.371 1.00 75.75 93 ALA A CA 1
ATOM 763 C C . ALA A 1 93 ? -20.718 -2.140 25.301 1.00 75.75 93 ALA A C 1
ATOM 765 O O . ALA A 1 93 ? -21.562 -1.791 26.110 1.00 75.75 93 ALA A O 1
ATOM 766 N N . ALA A 1 94 ? -20.200 -3.373 25.268 1.00 75.62 94 ALA A N 1
ATOM 767 C CA . ALA A 1 94 ? -20.643 -4.441 26.158 1.00 75.62 94 ALA A CA 1
ATOM 768 C C . ALA A 1 94 ? -20.467 -4.064 27.638 1.00 75.62 94 ALA A C 1
ATOM 770 O O . ALA A 1 94 ? -21.397 -4.219 28.410 1.00 75.62 94 ALA A O 1
ATOM 771 N N . GLU A 1 95 ? -19.316 -3.504 28.024 1.00 78.31 95 GLU A N 1
ATOM 772 C CA . GLU A 1 95 ? -19.064 -3.036 29.398 1.00 78.31 95 GLU A CA 1
ATOM 773 C C . GLU A 1 95 ? -20.092 -1.991 29.867 1.00 78.31 95 GLU A C 1
ATOM 775 O O . GLU A 1 95 ? -20.547 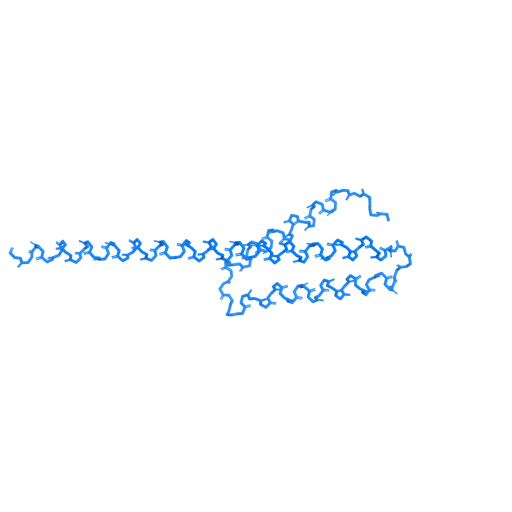-2.040 31.003 1.00 78.31 95 GLU A O 1
ATOM 780 N N . LYS A 1 96 ? -20.514 -1.075 28.986 1.00 76.75 96 LYS A N 1
ATOM 781 C CA . LYS A 1 96 ? -21.564 -0.097 29.305 1.00 76.75 96 LYS A CA 1
ATOM 782 C C . LYS A 1 96 ? -22.945 -0.728 29.441 1.00 76.75 96 LYS A C 1
ATOM 784 O O . LYS A 1 96 ? -23.710 -0.279 30.286 1.00 76.75 96 LYS A O 1
ATOM 789 N N . ASP A 1 97 ? -23.255 -1.723 28.614 1.00 75.31 97 ASP A N 1
ATOM 790 C CA . ASP A 1 97 ? -24.530 -2.438 28.682 1.00 75.31 97 ASP A CA 1
ATOM 791 C C . ASP A 1 97 ? -24.614 -3.247 29.992 1.00 75.31 97 ASP A C 1
ATOM 793 O O . ASP A 1 97 ? -25.597 -3.117 30.712 1.00 75.31 97 ASP A O 1
ATOM 797 N N . PHE A 1 98 ? -23.539 -3.948 30.387 1.00 74.56 98 PHE A N 1
ATOM 798 C CA . PHE A 1 98 ? -23.457 -4.646 31.682 1.00 74.56 98 PHE A CA 1
ATOM 799 C C . PHE A 1 98 ? -23.628 -3.703 32.885 1.00 74.56 98 PHE A C 1
ATOM 801 O O . PHE A 1 98 ? -24.387 -4.008 33.800 1.00 74.56 98 PHE A O 1
ATOM 808 N N . LEU A 1 99 ? -22.959 -2.543 32.882 1.00 76.62 99 LEU A N 1
ATOM 809 C CA . LEU A 1 99 ? -23.073 -1.559 33.969 1.00 76.62 99 LEU A CA 1
ATOM 810 C C . LEU A 1 99 ? -24.474 -0.933 34.064 1.00 76.62 99 LEU A C 1
ATOM 812 O O . LEU A 1 99 ? -24.925 -0.597 35.157 1.00 76.62 99 LEU A O 1
ATOM 816 N N . ASN A 1 100 ? -25.158 -0.749 32.931 1.00 73.50 100 ASN A N 1
ATOM 817 C CA . ASN A 1 100 ? -26.528 -0.238 32.917 1.00 73.50 100 ASN A CA 1
ATOM 818 C C . ASN A 1 100 ? -27.539 -1.280 33.418 1.00 73.50 100 ASN A C 1
ATOM 820 O O . ASN A 1 100 ? -28.477 -0.894 34.112 1.00 73.50 100 ASN A O 1
ATOM 824 N N . ASP A 1 101 ? -27.343 -2.563 33.100 1.00 74.06 101 ASP A N 1
ATOM 825 C CA . ASP A 1 101 ? -28.198 -3.653 33.585 1.00 74.06 101 ASP A CA 1
ATOM 826 C C . ASP A 1 101 ? -28.067 -3.840 35.109 1.00 74.06 101 ASP A C 1
ATOM 828 O O . ASP A 1 101 ? -29.083 -3.912 35.802 1.00 74.06 101 ASP A O 1
ATOM 832 N N . GLU A 1 102 ? -26.846 -3.827 35.666 1.00 71.75 102 GLU A N 1
ATOM 833 C CA . GLU A 1 102 ? -26.643 -3.875 37.129 1.00 71.75 102 GLU A CA 1
ATOM 834 C C . GLU A 1 102 ? -27.268 -2.660 37.836 1.00 71.75 102 GLU A C 1
ATOM 836 O O . GLU A 1 102 ? -28.004 -2.811 38.810 1.00 71.75 102 GLU A O 1
ATOM 841 N N . ALA A 1 103 ? -27.057 -1.449 37.308 1.00 69.31 103 ALA A N 1
ATOM 842 C CA . ALA A 1 103 ? -27.616 -0.225 37.886 1.00 69.31 103 ALA A CA 1
ATOM 843 C C . ALA A 1 103 ? -29.147 -0.095 37.736 1.00 69.31 103 ALA A C 1
ATOM 845 O O . ALA A 1 103 ? -29.760 0.738 38.412 1.00 69.31 103 ALA A O 1
ATOM 846 N N . GLY A 1 104 ? -29.760 -0.847 36.818 1.00 67.06 104 GLY A N 1
ATOM 847 C CA . GLY A 1 104 ? -31.212 -0.974 36.686 1.00 67.06 104 GLY A CA 1
ATOM 848 C C . GLY A 1 104 ? -31.791 -1.938 37.720 1.00 67.06 104 GLY A C 1
ATOM 849 O O . GLY A 1 104 ? -32.775 -1.604 38.373 1.00 67.06 104 GLY A O 1
ATOM 850 N N . ASN A 1 105 ? -31.133 -3.080 37.923 1.00 61.91 105 ASN A N 1
ATOM 851 C CA . ASN A 1 105 ? -31.559 -4.110 38.869 1.00 61.91 105 ASN A CA 1
ATOM 852 C C . ASN A 1 105 ? -31.497 -3.632 40.336 1.00 61.91 105 ASN A C 1
ATOM 854 O O . ASN A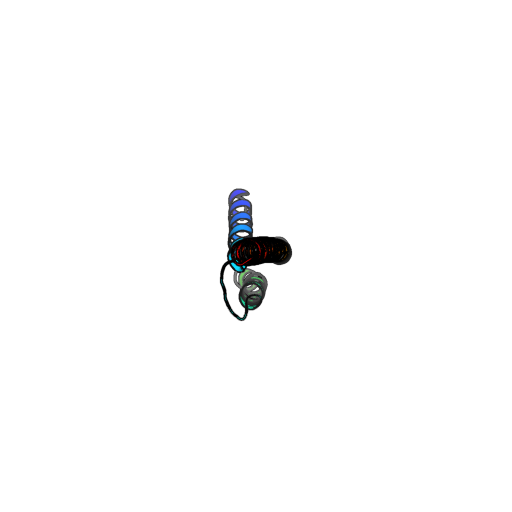 1 105 ? -32.400 -3.924 41.111 1.00 61.91 105 ASN A O 1
ATOM 858 N N . ASP A 1 106 ? -30.506 -2.811 40.702 1.00 61.09 106 ASP A N 1
ATOM 859 C CA . ASP A 1 106 ? -30.404 -2.208 42.046 1.00 61.09 106 ASP A CA 1
ATOM 860 C C . ASP A 1 106 ? -31.497 -1.162 42.353 1.00 61.09 106 ASP A C 1
ATOM 862 O O . ASP A 1 106 ? -31.674 -0.773 43.506 1.00 61.09 106 ASP A O 1
ATOM 866 N N . LYS A 1 107 ? -32.228 -0.670 41.343 1.00 60.59 107 LYS A N 1
ATOM 867 C CA . LYS A 1 107 ? -33.323 0.304 41.525 1.00 60.59 107 LYS A CA 1
ATOM 868 C C . LYS A 1 107 ? -34.702 -0.342 41.648 1.00 60.59 107 LYS A C 1
ATOM 870 O O . LYS A 1 107 ? -35.655 0.367 41.967 1.00 60.59 107 LYS A O 1
ATOM 875 N N . GLU A 1 108 ? -34.817 -1.637 41.360 1.00 56.62 108 GLU A N 1
ATOM 876 C CA . GLU A 1 108 ? -36.069 -2.400 41.457 1.00 56.62 108 GLU A CA 1
ATOM 877 C C . GLU A 1 108 ? -36.217 -3.167 42.790 1.00 56.62 108 GLU A C 1
ATOM 879 O O . GLU A 1 108 ? -37.261 -3.785 43.007 1.00 56.62 108 GLU A O 1
ATOM 884 N N . ILE A 1 109 ? -35.220 -3.102 43.689 1.00 50.62 109 ILE A N 1
ATOM 885 C CA . ILE A 1 109 ? -35.225 -3.721 45.033 1.00 50.62 109 ILE A CA 1
ATOM 886 C C . ILE A 1 109 ? -35.566 -2.694 46.118 1.00 50.62 109 ILE A C 1
ATOM 888 O O . ILE A 1 109 ? -34.979 -1.589 46.105 1.00 50.62 109 ILE A O 1
#

Organism: NCBI:txid576118

pLDDT: mean 70.71, std 7.61, range [45.34, 84.31]

Secondary structure (DSSP, 8-state):
----HHHHHHHHHHHHHHHHHGGGS--TTTTHHHHHHHHHHHHHHHHGGGG-TTS-HHHHHHHHHHHHHHHHHHHHHHHHHHHHHHHHHHHHHHHHHHHHHHHHHTT--

Sequence (109 aa):
MIEDVWFYINNTLMVIILSFLIPFFKIKYWWLMPTASLVIMGLAGFILPNFNDELSFEPLVGYAVFLMVLSIVVTLLAVMYARKRKKEKKARAAEKDFLNDEAGNDKEI

Foldseek 3Di:
DPPPPVVLVVVLVVLLVVLLCLLVPPDPPSVVVLVVVLVVLQCCLVPVCVVDVPDDSVVSNVSSVVSSVVSVVSNVVSNVVVVVVVVVVVVVVVVVVVVVVVVVVVVVD

Radius of gyration: 22.9 Å; chains: 1; bounding box: 51×22×72 Å